Protein AF-A0A934WH21-F1 (afdb_monomer_lite)

Structure (mmCIF, N/CA/C/O backbone):
data_AF-A0A934WH21-F1
#
_entry.id   AF-A0A934WH21-F1
#
loop_
_atom_site.group_PDB
_atom_site.id
_atom_site.type_symbol
_atom_site.label_atom_id
_atom_site.label_alt_id
_atom_site.label_comp_id
_atom_site.label_asym_id
_atom_site.label_entity_id
_atom_site.label_seq_id
_atom_site.pdbx_PDB_ins_code
_atom_site.Cartn_x
_atom_site.Cartn_y
_atom_site.Cartn_z
_atom_site.occupancy
_atom_site.B_iso_or_equiv
_atom_site.auth_seq_id
_atom_site.auth_comp_id
_atom_site.auth_asym_id
_atom_site.auth_atom_id
_atom_site.pdbx_PDB_model_num
ATOM 1 N N . MET A 1 1 ? -3.592 25.227 19.732 1.00 43.31 1 MET A N 1
ATOM 2 C CA . MET A 1 1 ? -3.953 24.138 18.804 1.00 43.31 1 MET A CA 1
ATOM 3 C C . MET A 1 1 ? -4.042 22.869 19.628 1.00 43.31 1 MET A C 1
ATOM 5 O O . MET A 1 1 ? -3.010 22.368 20.048 1.00 43.31 1 MET A O 1
ATOM 9 N N . GLY A 1 2 ? -5.254 22.448 19.990 1.00 44.69 2 GLY A N 1
ATOM 10 C CA . GLY A 1 2 ? -5.442 21.170 20.675 1.00 44.69 2 GLY A CA 1
ATOM 11 C C . GLY A 1 2 ? -5.229 20.059 19.658 1.00 44.69 2 GLY A C 1
ATOM 12 O O . GLY A 1 2 ? -5.888 20.068 18.621 1.00 44.69 2 GLY A O 1
ATOM 13 N N . ALA A 1 3 ? -4.276 19.165 19.907 1.00 57.69 3 ALA A N 1
ATOM 14 C CA . ALA A 1 3 ? -4.146 17.957 19.110 1.00 57.69 3 ALA A CA 1
ATOM 15 C C . ALA A 1 3 ? -5.433 17.142 19.302 1.00 57.69 3 ALA A C 1
ATOM 17 O O . ALA A 1 3 ? -5.752 16.752 20.426 1.00 57.69 3 ALA A O 1
ATOM 18 N N . LEU A 1 4 ? -6.203 16.954 18.228 1.00 56.62 4 LEU A N 1
ATOM 19 C CA . LEU A 1 4 ? -7.302 15.995 18.210 1.00 56.62 4 LEU A CA 1
ATOM 20 C C . LEU A 1 4 ? -6.680 14.623 18.454 1.00 56.62 4 LEU A C 1
ATOM 22 O O . LEU A 1 4 ? -5.908 14.131 17.634 1.00 56.62 4 LEU A O 1
ATOM 26 N N . LYS A 1 5 ? -6.949 14.056 19.628 1.00 60.50 5 LYS A N 1
ATOM 27 C CA . LYS A 1 5 ? -6.536 12.700 19.954 1.00 60.50 5 LYS A CA 1
ATOM 28 C C . LYS A 1 5 ? -7.469 11.777 19.175 1.00 60.50 5 LYS A C 1
ATOM 30 O O . LYS A 1 5 ? -8.632 11.643 19.538 1.00 60.50 5 LYS A O 1
ATOM 35 N N . ILE A 1 6 ? -6.985 11.263 18.051 1.00 66.75 6 ILE A N 1
ATOM 36 C CA . ILE A 1 6 ? -7.670 10.205 17.312 1.00 66.75 6 ILE A CA 1
ATOM 37 C C . ILE A 1 6 ? -7.487 8.940 18.156 1.00 66.75 6 ILE A C 1
ATOM 39 O O . ILE A 1 6 ? -6.349 8.547 18.416 1.00 66.75 6 ILE A O 1
ATOM 43 N N . ASP A 1 7 ? -8.583 8.375 18.662 1.00 76.00 7 ASP A N 1
ATOM 44 C CA . ASP A 1 7 ? -8.557 7.095 19.375 1.00 76.00 7 ASP A CA 1
ATOM 45 C C . ASP A 1 7 ? -8.591 5.981 18.325 1.00 76.00 7 ASP A C 1
ATOM 47 O O . ASP A 1 7 ? -9.645 5.606 17.823 1.00 76.00 7 ASP A O 1
ATOM 51 N N . CYS A 1 8 ? -7.405 5.518 17.944 1.00 84.69 8 CYS A N 1
ATOM 52 C CA . CYS A 1 8 ? -7.221 4.375 17.057 1.00 84.69 8 CYS A CA 1
ATOM 53 C C . CYS A 1 8 ? -7.315 3.062 17.840 1.00 84.69 8 CYS A C 1
ATOM 55 O O . CYS A 1 8 ? -6.845 2.975 18.980 1.00 84.69 8 CYS A O 1
ATOM 57 N N . TYR A 1 9 ? -7.872 2.029 17.209 1.00 87.44 9 TYR A N 1
ATOM 58 C CA . TYR A 1 9 ? -7.840 0.665 17.724 1.00 87.44 9 TYR A CA 1
ATOM 59 C C . TYR A 1 9 ? -6.423 0.088 17.635 1.00 87.44 9 TYR A C 1
ATOM 61 O O . TYR A 1 9 ? -5.936 -0.542 18.578 1.00 87.44 9 TYR A O 1
ATOM 69 N N . CYS A 1 10 ? -5.732 0.319 16.517 1.00 88.00 10 CYS A N 1
ATOM 70 C CA . CYS A 1 10 ? -4.357 -0.114 16.347 1.00 88.00 10 CYS A CA 1
ATOM 71 C C . CYS A 1 10 ? -3.402 0.799 17.121 1.00 88.00 10 CYS A C 1
ATOM 73 O O . CYS A 1 10 ? -3.444 2.027 17.046 1.00 88.00 10 CYS A O 1
ATOM 75 N N . SER A 1 11 ? -2.452 0.180 17.817 1.00 92.19 11 SER A N 1
ATOM 76 C CA . SER A 1 11 ? -1.280 0.890 18.320 1.00 92.19 11 SER A CA 1
ATOM 77 C C . SER A 1 11 ? -0.415 1.418 17.171 1.00 92.19 11 SER A C 1
ATOM 79 O O . SER A 1 11 ? -0.413 0.882 16.062 1.00 92.19 11 SER A O 1
ATOM 81 N N . GLU A 1 12 ? 0.408 2.425 17.459 1.00 91.62 12 GLU A N 1
ATOM 82 C CA . GLU A 1 12 ? 1.348 2.984 16.479 1.00 91.62 12 GLU A CA 1
ATOM 83 C C . GLU A 1 12 ? 2.292 1.916 15.899 1.00 91.62 12 GLU A C 1
ATOM 85 O O . GLU A 1 12 ? 2.587 1.912 14.705 1.00 91.62 12 GLU A O 1
ATOM 90 N N . THR A 1 13 ? 2.729 0.965 16.730 1.00 92.94 13 THR A N 1
ATOM 91 C CA . THR A 1 13 ? 3.562 -0.163 16.297 1.00 92.94 13 THR A CA 1
ATOM 92 C C . THR A 1 13 ? 2.799 -1.099 15.362 1.00 92.94 13 THR A C 1
ATOM 94 O O . THR A 1 13 ? 3.345 -1.495 14.336 1.00 92.94 13 THR A O 1
ATOM 97 N N . GLN A 1 14 ? 1.536 -1.420 15.666 1.00 93.00 14 GLN A N 1
ATOM 98 C CA . GLN A 1 14 ? 0.682 -2.215 14.772 1.00 93.00 14 GLN A CA 1
ATOM 99 C C . GLN A 1 14 ? 0.508 -1.520 13.419 1.00 93.00 14 GLN A C 1
ATOM 101 O O . GLN A 1 14 ? 0.776 -2.127 12.385 1.00 93.00 14 GLN A O 1
ATOM 106 N N . MET A 1 15 ? 0.148 -0.235 13.427 1.00 94.81 15 MET A N 1
ATOM 107 C CA . MET A 1 15 ? -0.021 0.561 12.211 1.00 94.81 15 MET A CA 1
ATOM 108 C C . MET A 1 15 ? 1.271 0.637 11.384 1.00 94.81 15 MET A C 1
ATOM 110 O O . MET A 1 15 ? 1.230 0.548 10.161 1.00 94.81 15 MET A O 1
ATOM 114 N N . THR A 1 16 ? 2.431 0.751 12.037 1.00 94.81 16 THR A N 1
ATOM 115 C CA . THR A 1 16 ? 3.736 0.742 11.355 1.00 94.81 16 THR A CA 1
ATOM 116 C C . THR A 1 16 ? 3.982 -0.588 10.643 1.00 94.81 16 THR A C 1
ATOM 118 O O . THR A 1 16 ? 4.299 -0.587 9.459 1.00 94.81 16 THR A O 1
ATOM 121 N N . ASN A 1 17 ? 3.741 -1.717 11.315 1.00 94.88 17 ASN A N 1
ATOM 122 C CA . ASN A 1 17 ? 3.904 -3.044 10.713 1.00 94.88 17 ASN A CA 1
ATOM 123 C C . ASN A 1 17 ? 2.949 -3.267 9.528 1.00 94.88 17 ASN A C 1
ATOM 125 O O . ASN A 1 17 ? 3.342 -3.847 8.519 1.00 94.88 17 ASN A O 1
ATOM 129 N N . ILE A 1 18 ? 1.702 -2.794 9.637 1.00 95.50 18 ILE A N 1
ATOM 130 C CA . ILE A 1 18 ? 0.718 -2.848 8.545 1.00 95.50 18 ILE A CA 1
ATOM 131 C C . ILE A 1 18 ? 1.246 -2.088 7.328 1.00 95.50 18 ILE A C 1
ATOM 133 O O . ILE A 1 18 ? 1.285 -2.620 6.219 1.00 95.50 18 ILE A O 1
ATOM 137 N N . VAL A 1 19 ? 1.708 -0.859 7.545 1.00 96.00 19 VAL A N 1
ATOM 138 C CA . VAL A 1 19 ? 2.262 -0.014 6.487 1.00 96.00 19 VAL A CA 1
ATOM 139 C C . VAL A 1 19 ? 3.500 -0.643 5.843 1.00 96.00 19 VAL A C 1
ATOM 141 O O . VAL A 1 19 ? 3.617 -0.625 4.619 1.00 96.00 19 VAL A O 1
ATOM 144 N N . GLU A 1 20 ? 4.411 -1.219 6.628 1.00 95.75 20 GLU A N 1
ATOM 145 C CA . GLU A 1 20 ? 5.598 -1.917 6.118 1.00 95.75 20 GLU A CA 1
ATOM 146 C C . GLU A 1 20 ? 5.232 -3.150 5.285 1.00 95.75 20 GLU A C 1
ATOM 148 O O . GLU A 1 20 ? 5.824 -3.372 4.225 1.00 95.75 20 GLU A O 1
ATOM 153 N N . SER A 1 21 ? 4.231 -3.917 5.722 1.00 96.31 21 SER A N 1
ATOM 154 C CA . SER A 1 21 ? 3.728 -5.085 4.995 1.00 96.31 21 SER A CA 1
ATOM 155 C C . SER A 1 21 ? 3.162 -4.691 3.628 1.00 96.31 21 SER A C 1
ATOM 157 O O . SER A 1 21 ? 3.582 -5.223 2.599 1.00 96.31 21 SER A O 1
ATOM 159 N N . ILE A 1 22 ? 2.291 -3.677 3.594 1.00 95.56 22 ILE A N 1
ATOM 160 C CA . ILE A 1 22 ? 1.693 -3.168 2.350 1.00 95.56 22 ILE A CA 1
ATOM 161 C C . ILE A 1 22 ? 2.757 -2.544 1.442 1.00 95.56 22 ILE A C 1
ATOM 163 O O . ILE A 1 22 ? 2.735 -2.738 0.229 1.00 95.56 22 ILE A O 1
ATOM 167 N N . SER A 1 23 ? 3.717 -1.814 2.013 1.00 94.75 23 SER A N 1
ATOM 168 C CA . SER A 1 23 ? 4.828 -1.247 1.241 1.00 94.75 23 SER A CA 1
ATOM 169 C C . SER A 1 23 ? 5.650 -2.357 0.596 1.00 94.75 23 SER A C 1
ATOM 171 O O . SER A 1 23 ? 5.955 -2.290 -0.588 1.00 94.75 23 SER A O 1
ATOM 173 N N . SER A 1 24 ? 5.972 -3.406 1.351 1.00 94.69 24 SER A N 1
ATOM 174 C CA . SER A 1 24 ? 6.704 -4.560 0.828 1.00 94.69 24 SER A CA 1
ATOM 175 C C . SER A 1 24 ? 5.926 -5.252 -0.290 1.00 94.69 24 SER A C 1
ATOM 177 O O . SER A 1 24 ? 6.517 -5.609 -1.304 1.00 94.69 24 SER A O 1
ATOM 179 N N . HIS A 1 25 ? 4.607 -5.397 -0.146 1.00 94.31 25 HIS A N 1
ATOM 180 C CA . HIS A 1 25 ? 3.738 -5.898 -1.213 1.00 94.31 25 HIS A CA 1
ATOM 181 C C . HIS A 1 25 ? 3.835 -5.034 -2.478 1.00 94.31 25 HIS A C 1
ATOM 183 O O . HIS A 1 25 ? 4.092 -5.557 -3.560 1.00 94.31 25 HIS A O 1
ATOM 189 N N . LEU A 1 26 ? 3.737 -3.710 -2.333 1.00 92.50 26 LEU A N 1
ATOM 190 C CA . LEU A 1 26 ? 3.834 -2.754 -3.437 1.00 92.50 26 LEU A CA 1
ATOM 191 C C . LEU A 1 26 ? 5.189 -2.835 -4.164 1.00 92.50 26 LEU A C 1
ATOM 193 O O . LEU A 1 26 ? 5.229 -2.946 -5.384 1.00 92.50 26 LEU A O 1
ATOM 197 N N . TYR A 1 27 ? 6.302 -2.806 -3.423 1.00 90.44 27 TYR A N 1
ATOM 198 C CA . TYR A 1 27 ? 7.656 -2.793 -3.999 1.00 90.44 27 TYR A CA 1
ATOM 199 C C . TYR A 1 27 ? 8.104 -4.145 -4.573 1.00 90.44 27 TYR A C 1
ATOM 201 O O . TYR A 1 27 ? 9.055 -4.177 -5.352 1.00 90.44 27 TYR A O 1
ATOM 209 N N . ASN A 1 28 ? 7.438 -5.244 -4.210 1.00 91.06 28 ASN A N 1
ATOM 210 C CA . ASN A 1 28 ? 7.702 -6.573 -4.768 1.00 91.06 28 ASN A CA 1
ATOM 211 C C . ASN A 1 28 ? 6.757 -6.943 -5.926 1.00 91.06 28 ASN A C 1
ATOM 213 O O . ASN A 1 28 ? 6.919 -8.016 -6.509 1.00 91.06 28 ASN A O 1
ATOM 217 N N . SER A 1 29 ? 5.779 -6.092 -6.243 1.00 88.38 29 SER A N 1
ATOM 218 C CA . SER A 1 29 ? 4.812 -6.319 -7.321 1.00 88.38 29 SER A CA 1
ATOM 219 C C . SER A 1 29 ? 5.274 -5.702 -8.644 1.00 88.38 29 SER A C 1
ATOM 221 O O . SER A 1 29 ? 6.044 -4.739 -8.663 1.00 88.38 29 SER A O 1
ATOM 223 N N . ASP A 1 30 ? 4.782 -6.239 -9.764 1.00 85.25 30 ASP A N 1
ATOM 224 C CA . ASP A 1 30 ? 4.914 -5.588 -11.073 1.00 85.25 30 ASP A CA 1
ATOM 225 C C . ASP A 1 30 ? 3.960 -4.390 -11.130 1.00 85.25 30 ASP A C 1
ATOM 227 O O . ASP A 1 30 ? 2.777 -4.526 -10.830 1.00 85.25 30 ASP A O 1
ATOM 231 N N . ILE A 1 31 ? 4.456 -3.220 -11.536 1.00 82.75 31 ILE A N 1
ATOM 232 C CA . ILE A 1 31 ? 3.664 -1.986 -11.615 1.00 82.75 31 ILE A CA 1
ATOM 233 C C . ILE A 1 31 ? 2.442 -2.114 -12.532 1.00 82.75 31 ILE A C 1
ATOM 235 O O . ILE A 1 31 ? 1.428 -1.454 -12.306 1.00 82.75 31 ILE A O 1
ATOM 239 N N . ASN A 1 32 ? 2.523 -2.970 -13.551 1.00 81.88 32 ASN A N 1
ATOM 240 C CA . ASN A 1 32 ? 1.436 -3.185 -14.501 1.00 81.88 32 ASN A CA 1
ATOM 241 C C . ASN A 1 32 ? 0.350 -4.114 -13.953 1.00 81.88 32 ASN A C 1
ATOM 243 O O . ASN A 1 32 ? -0.759 -4.120 -14.484 1.00 81.88 32 ASN A O 1
ATOM 247 N N . ASP A 1 33 ? 0.655 -4.875 -12.903 1.00 84.44 33 ASP A N 1
ATOM 248 C CA . ASP A 1 33 ? -0.210 -5.922 -12.362 1.00 84.44 33 ASP A CA 1
ATOM 249 C C . ASP A 1 33 ? -0.053 -6.022 -10.836 1.00 84.44 33 ASP A C 1
ATOM 251 O O . ASP A 1 33 ? 0.355 -7.044 -10.279 1.00 84.44 33 ASP A O 1
ATOM 255 N N . ILE A 1 34 ? -0.336 -4.914 -10.144 1.00 89.50 34 ILE A N 1
ATOM 256 C CA . ILE A 1 34 ? -0.367 -4.895 -8.680 1.00 89.50 34 ILE A CA 1
ATOM 257 C C . ILE A 1 34 ? -1.704 -5.462 -8.224 1.00 89.50 34 ILE A C 1
ATOM 259 O O . ILE A 1 34 ? -2.748 -4.833 -8.394 1.00 89.50 34 ILE A O 1
ATOM 263 N N . SER A 1 35 ? -1.664 -6.639 -7.605 1.00 91.94 35 SER A N 1
ATOM 264 C CA . SER A 1 35 ? -2.843 -7.227 -6.982 1.00 91.94 35 SER A CA 1
ATOM 265 C C . SER A 1 35 ? -3.257 -6.453 -5.730 1.00 91.94 35 SER A C 1
ATOM 267 O O . SER A 1 35 ? -2.409 -5.926 -5.001 1.00 91.94 35 SER A O 1
ATOM 269 N N . ASP A 1 36 ? -4.554 -6.474 -5.428 1.00 94.88 36 ASP A N 1
ATOM 270 C CA . ASP A 1 36 ? -5.081 -6.000 -4.149 1.00 94.88 36 ASP A CA 1
ATOM 271 C C . ASP A 1 36 ? -4.377 -6.704 -2.970 1.00 94.88 36 ASP A C 1
ATOM 273 O O . ASP A 1 36 ? -3.954 -7.862 -3.065 1.00 94.88 36 ASP A O 1
ATOM 277 N N . TYR A 1 37 ? -4.233 -5.985 -1.860 1.00 95.88 37 TYR A N 1
ATOM 278 C CA . TYR A 1 37 ? -3.690 -6.502 -0.609 1.00 95.88 37 TYR A CA 1
ATOM 279 C C . TYR A 1 37 ? -4.839 -6.843 0.337 1.00 95.88 37 TYR A C 1
ATOM 281 O O . TYR A 1 37 ? -5.657 -5.983 0.650 1.00 95.88 37 TYR A O 1
ATOM 2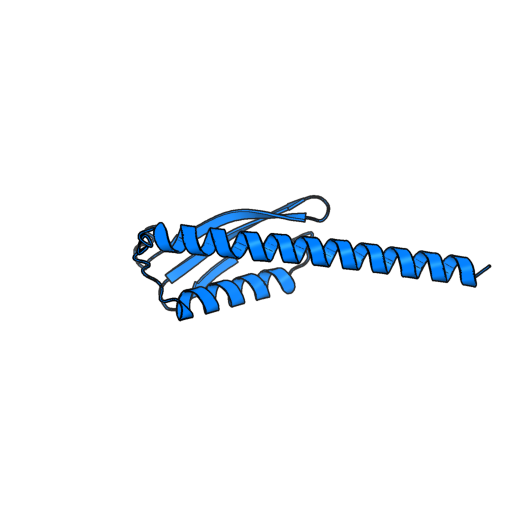89 N N . ASP A 1 38 ? -4.889 -8.080 0.812 1.00 95.75 38 ASP A N 1
ATOM 290 C CA . ASP A 1 38 ? -5.884 -8.541 1.779 1.00 95.75 38 ASP A CA 1
ATOM 291 C C . ASP A 1 38 ? -5.217 -9.524 2.739 1.00 95.75 38 ASP A C 1
ATOM 293 O O . ASP A 1 38 ? -4.866 -10.642 2.353 1.00 95.75 38 ASP A O 1
ATOM 297 N N . ASP A 1 39 ? -4.988 -9.086 3.976 1.00 95.25 39 ASP A N 1
ATOM 298 C CA . ASP A 1 39 ? -4.273 -9.886 4.967 1.00 95.25 39 ASP A CA 1
ATOM 299 C C . ASP A 1 39 ? -4.771 -9.637 6.395 1.00 95.25 39 ASP A C 1
ATOM 301 O O . ASP A 1 39 ? -5.315 -8.581 6.729 1.00 95.25 39 ASP A O 1
ATOM 305 N N . LEU A 1 40 ? -4.560 -10.626 7.263 1.00 93.25 40 LEU A N 1
ATOM 306 C CA . LEU A 1 40 ? -4.854 -10.548 8.687 1.00 93.25 40 LEU A CA 1
ATOM 307 C C . LEU A 1 40 ? -3.568 -10.244 9.458 1.00 93.25 40 LEU A C 1
ATOM 309 O O . LEU A 1 40 ? -2.742 -11.124 9.708 1.00 93.25 40 LEU A O 1
ATOM 313 N N . LEU A 1 41 ? -3.429 -9.004 9.916 1.00 90.00 41 LEU A N 1
ATOM 314 C CA . LEU A 1 41 ? -2.258 -8.542 10.647 1.00 90.00 41 LEU A CA 1
ATOM 315 C C . LEU A 1 41 ? -2.618 -8.213 12.090 1.00 90.00 41 LEU A C 1
ATOM 317 O O . LEU A 1 41 ? -3.369 -7.290 12.377 1.00 90.00 41 LEU A O 1
ATOM 321 N N . GLN A 1 42 ? -2.024 -8.954 13.027 1.00 84.88 42 GLN A N 1
ATOM 322 C CA . GLN A 1 42 ? -2.066 -8.636 14.463 1.00 84.88 42 GLN A CA 1
ATOM 323 C C . GLN A 1 42 ? -3.494 -8.455 15.019 1.00 84.88 42 GLN A C 1
ATOM 325 O O . GLN A 1 42 ? -3.708 -7.656 15.929 1.00 84.88 42 GLN A O 1
ATOM 330 N N . GLY A 1 43 ? -4.448 -9.229 14.487 1.00 86.62 43 GLY A N 1
ATOM 331 C CA . GLY A 1 43 ? -5.841 -9.262 14.945 1.00 86.62 43 GLY A CA 1
ATOM 332 C C . GLY A 1 43 ? -6.790 -8.290 14.241 1.00 86.62 43 GLY A C 1
ATOM 333 O O . 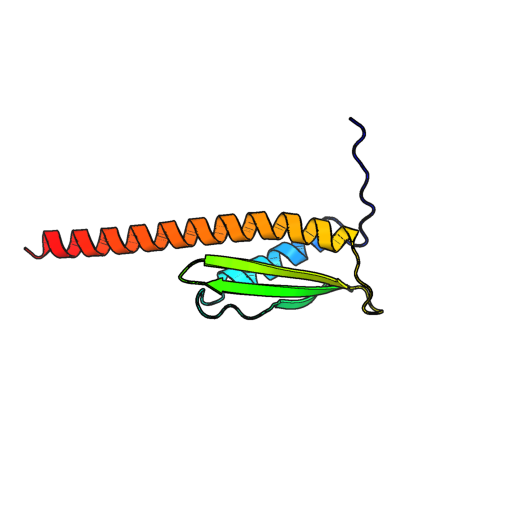GLY A 1 43 ? -7.949 -8.228 14.637 1.00 86.62 43 GLY A O 1
ATOM 334 N N . VAL A 1 44 ? -6.323 -7.563 13.222 1.00 92.94 44 VAL A N 1
ATOM 335 C CA . VAL A 1 44 ? -7.166 -6.765 12.318 1.00 92.94 44 VAL A CA 1
ATOM 336 C C . VAL A 1 44 ? -6.975 -7.236 10.883 1.00 92.94 44 VAL A C 1
ATOM 338 O O . VAL A 1 44 ? -5.876 -7.647 10.499 1.00 92.94 44 VAL A O 1
ATOM 341 N N . ARG A 1 45 ? -8.041 -7.207 10.085 1.00 95.31 45 ARG A N 1
ATOM 342 C CA . ARG A 1 45 ? -7.952 -7.495 8.652 1.00 95.31 45 ARG A CA 1
ATOM 343 C C . ARG A 1 45 ? -7.728 -6.191 7.906 1.00 95.31 45 ARG A C 1
ATOM 345 O O . ARG A 1 45 ? -8.390 -5.199 8.188 1.00 95.31 45 ARG A O 1
ATOM 352 N N . VAL A 1 46 ? -6.796 -6.182 6.968 1.00 96.38 46 VAL A N 1
ATOM 353 C CA . VAL A 1 46 ? -6.450 -4.992 6.198 1.00 96.38 46 VAL A CA 1
ATOM 354 C C . VAL A 1 46 ? -6.675 -5.289 4.731 1.00 96.38 46 VAL A C 1
ATOM 356 O O . VAL A 1 46 ? -6.037 -6.183 4.183 1.00 96.38 46 VAL A O 1
ATOM 359 N N . CYS A 1 47 ? -7.575 -4.526 4.118 1.00 96.88 47 CYS A N 1
ATOM 360 C CA . CYS A 1 47 ? -7.919 -4.627 2.708 1.00 96.88 47 CYS A CA 1
ATOM 361 C C . CYS A 1 47 ? -7.491 -3.336 2.007 1.00 96.88 47 CYS A C 1
ATOM 363 O O . CYS A 1 47 ? -7.870 -2.240 2.421 1.00 96.88 47 CYS A O 1
ATOM 365 N N . VAL A 1 48 ? -6.692 -3.4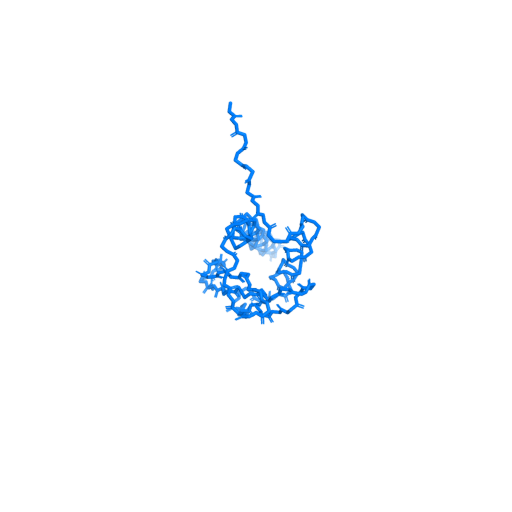44 0.952 1.00 96.75 48 VAL A N 1
ATOM 366 C CA . VAL A 1 48 ? -6.229 -2.309 0.157 1.00 96.75 48 VAL A CA 1
ATOM 367 C C . VAL A 1 48 ? -6.372 -2.653 -1.311 1.00 96.75 48 VAL A C 1
ATOM 369 O O . VAL A 1 48 ? -5.774 -3.617 -1.782 1.00 96.75 48 VAL A O 1
ATOM 372 N N . SER A 1 49 ? -7.136 -1.839 -2.034 1.00 96.00 49 SER A N 1
ATOM 373 C CA . SER A 1 49 ? -7.261 -1.970 -3.478 1.00 96.00 49 SER A CA 1
ATOM 374 C C . SER A 1 49 ? -6.402 -0.943 -4.196 1.00 96.00 49 SER A C 1
ATOM 376 O O . SER A 1 49 ? -6.416 0.254 -3.867 1.00 96.00 49 SER A O 1
ATOM 378 N N . PHE A 1 50 ? -5.664 -1.422 -5.192 1.00 94.75 50 PHE A N 1
ATOM 379 C CA . PHE A 1 50 ? -4.796 -0.606 -6.028 1.00 94.75 50 PHE A CA 1
ATOM 380 C C . PHE A 1 50 ? -5.362 -0.491 -7.441 1.00 94.75 50 PHE A C 1
ATOM 382 O O . PHE A 1 50 ? -6.046 -1.375 -7.946 1.00 94.75 50 PHE A O 1
ATOM 389 N N . GLU A 1 51 ? -5.061 0.624 -8.094 1.00 93.12 51 GLU A N 1
ATOM 390 C CA . GLU A 1 51 ? -5.326 0.821 -9.515 1.00 93.12 51 GLU A CA 1
ATOM 391 C C . GLU A 1 51 ? -4.030 1.255 -10.197 1.00 93.12 51 GLU A C 1
ATOM 393 O O . GLU A 1 51 ? -3.451 2.281 -9.835 1.00 93.12 51 GLU A O 1
ATOM 398 N N . SER A 1 52 ? -3.558 0.472 -11.166 1.00 89.94 52 SER A N 1
ATOM 399 C CA . SER A 1 52 ? -2.416 0.821 -12.009 1.00 89.94 52 SER A CA 1
ATOM 400 C C . SER A 1 52 ? -2.898 1.402 -13.339 1.00 89.94 52 SER A C 1
ATOM 402 O O . SER A 1 52 ? -3.779 0.858 -14.008 1.00 89.94 52 SER A O 1
ATOM 404 N N . TYR A 1 53 ? -2.325 2.535 -13.741 1.00 85.25 53 TYR A N 1
ATOM 405 C CA . TYR A 1 53 ? -2.594 3.141 -15.042 1.00 85.25 53 TYR A CA 1
ATOM 406 C C . TYR A 1 53 ? -1.337 3.770 -15.637 1.00 85.25 53 TYR A C 1
ATOM 408 O O . TYR A 1 53 ? -0.703 4.615 -15.002 1.00 85.25 53 TYR A O 1
ATOM 416 N N . LEU A 1 54 ? -1.039 3.391 -16.885 1.00 81.69 54 LEU A N 1
ATOM 417 C CA . LEU A 1 54 ? 0.134 3.761 -17.687 1.00 81.69 54 LEU A CA 1
ATOM 418 C C . LEU A 1 54 ? 1.479 3.420 -17.040 1.00 81.69 54 LEU A C 1
ATOM 420 O O . LEU A 1 54 ? 2.145 2.560 -17.579 1.00 81.69 54 LEU A O 1
ATOM 424 N N . ASP A 1 55 ? 1.841 4.056 -15.926 1.00 82.69 55 ASP A N 1
ATOM 425 C CA . ASP A 1 55 ? 3.057 3.806 -15.125 1.00 82.69 55 ASP A CA 1
ATOM 426 C C . ASP A 1 55 ? 2.895 4.355 -13.689 1.00 82.69 55 ASP A C 1
ATOM 428 O O . ASP A 1 55 ? 3.858 4.704 -13.002 1.00 82.69 55 ASP A O 1
ATOM 432 N N . THR A 1 56 ? 1.654 4.544 -13.242 1.00 88.88 56 THR A N 1
ATOM 433 C CA . THR A 1 56 ? 1.347 5.104 -11.925 1.00 88.88 56 THR A CA 1
ATOM 434 C C . THR A 1 56 ? 0.375 4.220 -11.185 1.00 88.88 56 THR A C 1
ATOM 436 O O . THR A 1 56 ? -0.594 3.731 -11.764 1.00 88.88 56 THR A O 1
ATOM 439 N N . VAL A 1 57 ? 0.621 4.067 -9.891 1.00 93.00 57 VAL A N 1
ATOM 440 C CA . VAL A 1 57 ? -0.249 3.342 -8.975 1.00 93.00 57 VAL A CA 1
ATOM 441 C C . VAL A 1 57 ? -1.068 4.338 -8.174 1.00 93.00 57 VAL A C 1
ATOM 443 O O . VAL A 1 57 ? -0.552 5.352 -7.693 1.00 93.00 57 VAL A O 1
ATOM 446 N N . HIS A 1 58 ? -2.343 4.036 -7.999 1.00 93.44 58 HIS A N 1
ATOM 447 C CA . HIS A 1 58 ? -3.273 4.793 -7.185 1.00 93.44 58 HIS A CA 1
ATOM 448 C C . HIS A 1 58 ? -3.884 3.907 -6.105 1.00 93.44 58 HIS A C 1
ATOM 450 O O . HIS A 1 58 ? -4.131 2.720 -6.302 1.00 93.44 58 HIS A O 1
ATOM 456 N N . LEU A 1 59 ? -4.141 4.518 -4.950 1.00 95.06 59 LEU A N 1
ATOM 457 C CA . LEU A 1 59 ? -4.947 3.911 -3.901 1.00 95.06 59 LEU A CA 1
ATOM 458 C C . LEU A 1 59 ? -6.418 4.077 -4.275 1.00 95.06 59 LEU A C 1
ATOM 460 O O . LEU A 1 59 ? -6.908 5.210 -4.286 1.00 95.06 59 LEU A O 1
ATOM 464 N N . LYS A 1 60 ? -7.105 2.975 -4.566 1.00 94.38 60 LYS A N 1
ATOM 465 C CA . LYS A 1 60 ? -8.535 2.987 -4.879 1.00 94.38 60 LYS A CA 1
ATOM 466 C C . LYS A 1 60 ? -9.369 2.942 -3.606 1.00 94.38 60 LYS A C 1
ATOM 468 O O . LYS A 1 60 ? -10.233 3.791 -3.404 1.00 94.38 60 LYS A O 1
ATOM 473 N N . GLU A 1 61 ? -9.070 1.980 -2.742 1.00 94.69 61 GLU A N 1
ATOM 474 C CA . GLU A 1 61 ? -9.789 1.743 -1.494 1.00 94.69 61 GLU A CA 1
ATOM 475 C C . GLU A 1 61 ? -8.827 1.224 -0.427 1.00 94.69 61 GLU A C 1
ATOM 477 O O . GLU A 1 61 ? -7.803 0.614 -0.736 1.00 94.69 61 GLU A O 1
ATOM 482 N N . CYS A 1 62 ? -9.125 1.521 0.831 1.00 96.44 62 CYS A N 1
ATOM 483 C CA . CYS A 1 62 ? -8.337 1.099 1.975 1.00 96.44 62 CYS A CA 1
ATOM 484 C C . CYS A 1 62 ? -9.282 0.957 3.158 1.00 96.44 62 CYS A C 1
ATOM 486 O O . CYS A 1 62 ? -9.970 1.920 3.487 1.00 96.44 62 CYS A O 1
ATOM 488 N N . GLU A 1 63 ? -9.274 -0.202 3.803 1.00 97.00 63 GLU A N 1
ATOM 489 C CA . GLU A 1 63 ? -10.115 -0.505 4.955 1.00 97.00 63 GLU A CA 1
ATOM 490 C C . GLU A 1 63 ? -9.329 -1.329 5.977 1.00 97.00 63 GLU A C 1
ATOM 492 O O . GLU A 1 63 ? -8.640 -2.295 5.640 1.00 97.00 63 GLU A O 1
ATOM 497 N N . VAL A 1 64 ? -9.436 -0.932 7.243 1.00 96.31 64 VAL A N 1
ATOM 498 C CA . VAL A 1 64 ? -9.001 -1.729 8.392 1.00 96.31 64 VAL A CA 1
ATOM 499 C C . VAL A 1 64 ? -10.259 -2.234 9.080 1.00 96.31 64 VAL A C 1
ATOM 501 O O . VAL A 1 64 ? -11.106 -1.434 9.471 1.00 96.31 64 VAL A O 1
ATOM 504 N N . LEU A 1 65 ? -10.379 -3.549 9.213 1.00 95.75 65 LEU A N 1
ATOM 505 C CA . LEU A 1 65 ? -11.541 -4.222 9.775 1.00 95.75 65 LEU A CA 1
ATOM 506 C C . LEU A 1 65 ? -11.180 -4.900 11.094 1.00 95.75 65 LEU A C 1
ATOM 508 O O . LEU A 1 65 ? -10.083 -5.453 11.250 1.00 95.75 65 LEU A O 1
ATOM 512 N N . ASP A 1 66 ? -12.122 -4.897 12.028 1.00 92.88 66 ASP A N 1
ATOM 513 C CA . ASP A 1 66 ? -12.028 -5.703 13.237 1.00 92.88 66 ASP A CA 1
ATOM 514 C C . ASP A 1 66 ? -12.424 -7.176 12.990 1.00 92.88 66 ASP A C 1
ATOM 516 O O . ASP A 1 66 ? -12.602 -7.631 11.856 1.00 92.88 66 ASP A O 1
ATOM 520 N N . ASN A 1 67 ? -12.532 -7.959 14.066 1.00 87.81 67 ASN A N 1
ATOM 521 C CA . ASN A 1 67 ? -12.880 -9.381 13.981 1.00 87.81 67 ASN A CA 1
ATOM 522 C C . ASN A 1 67 ? -14.335 -9.636 13.557 1.00 87.81 67 ASN A C 1
ATOM 524 O O . ASN A 1 67 ? -14.646 -10.737 13.098 1.00 87.81 67 ASN A O 1
ATOM 528 N N . ASP A 1 68 ? -15.204 -8.639 13.713 1.00 91.81 68 ASP A N 1
ATOM 529 C CA . ASP A 1 68 ? -16.613 -8.687 13.334 1.00 91.81 68 ASP A CA 1
ATOM 530 C C . ASP A 1 68 ? -16.841 -8.112 11.924 1.00 91.81 68 ASP A C 1
ATOM 532 O O . ASP A 1 68 ? -17.980 -8.044 11.460 1.00 91.81 68 ASP A O 1
ATOM 536 N N . TRP A 1 69 ? -15.754 -7.810 11.198 1.00 90.31 69 TRP A N 1
ATOM 537 C CA . TRP A 1 69 ? -15.743 -7.221 9.856 1.00 90.31 69 TRP A CA 1
ATOM 538 C C . TRP A 1 69 ? -16.295 -5.793 9.812 1.00 90.31 69 TRP A C 1
ATOM 540 O O . TRP A 1 69 ? -16.710 -5.320 8.752 1.00 90.31 69 TRP A O 1
ATOM 550 N N . GLU A 1 70 ? -16.284 -5.093 10.946 1.00 93.62 70 GLU A N 1
ATOM 551 C CA . GLU A 1 70 ? -16.650 -3.685 11.007 1.00 93.62 70 GLU A CA 1
ATOM 552 C C . GLU A 1 70 ? -15.444 -2.799 10.684 1.00 93.62 70 GLU A C 1
ATOM 554 O O . GLU A 1 70 ? -14.316 -3.050 11.117 1.00 93.62 70 GLU A O 1
ATOM 559 N N . VAL A 1 71 ? -15.688 -1.741 9.905 1.00 94.75 71 VAL A N 1
ATOM 560 C CA . VAL A 1 71 ? -14.652 -0.783 9.510 1.00 94.75 71 VAL A CA 1
ATOM 561 C C . VAL A 1 71 ? -14.240 0.068 10.707 1.00 94.75 71 VAL A C 1
ATOM 563 O O . VAL A 1 71 ? -15.034 0.828 11.265 1.00 94.75 71 VAL A O 1
ATOM 566 N N . LEU A 1 72 ? -12.955 0.008 11.036 1.00 94.19 72 LEU A N 1
ATOM 567 C CA . LEU A 1 72 ? -12.295 0.886 11.991 1.00 94.19 72 LEU A CA 1
ATOM 568 C C . LEU A 1 72 ? -11.943 2.196 11.275 1.00 94.19 72 LEU A C 1
ATOM 570 O O . LEU A 1 72 ? -10.886 2.319 10.650 1.00 94.19 72 LEU A O 1
ATOM 574 N N . TYR A 1 73 ? -12.861 3.166 11.295 1.00 94.38 73 TYR A N 1
ATOM 575 C CA . TYR A 1 73 ? -12.762 4.398 10.500 1.00 94.38 73 TYR A CA 1
ATOM 576 C C . TYR A 1 73 ? -11.521 5.235 10.826 1.00 94.38 73 TYR A C 1
ATOM 578 O O . TYR A 1 73 ? -10.877 5.767 9.920 1.00 94.38 73 TYR A O 1
ATOM 586 N N . GLU A 1 74 ? -11.168 5.350 12.103 1.00 93.50 74 GLU A N 1
ATOM 587 C CA . GLU A 1 74 ? -10.005 6.097 12.572 1.00 93.50 74 GLU A CA 1
ATOM 588 C C . GLU A 1 74 ? -8.703 5.477 12.053 1.00 93.50 74 GLU A C 1
ATOM 590 O O . GLU A 1 74 ? -7.881 6.169 11.446 1.00 93.50 74 GLU A O 1
ATOM 595 N N . ASP A 1 75 ? -8.537 4.166 12.231 1.00 94.50 75 ASP A N 1
ATOM 596 C CA . ASP A 1 75 ? -7.386 3.407 11.736 1.00 94.50 75 ASP A CA 1
ATOM 597 C C . ASP A 1 75 ? -7.309 3.436 10.210 1.00 94.50 75 ASP A C 1
ATOM 599 O O . ASP A 1 75 ? -6.241 3.669 9.643 1.00 94.50 75 ASP A O 1
ATOM 603 N N . THR A 1 76 ? -8.453 3.299 9.542 1.00 95.75 76 THR A N 1
ATOM 604 C CA . THR A 1 76 ? -8.579 3.396 8.086 1.00 95.75 76 THR A CA 1
ATOM 605 C C . THR A 1 76 ? -8.134 4.764 7.573 1.00 95.75 76 THR A C 1
ATOM 607 O O . THR A 1 76 ? -7.385 4.853 6.595 1.00 95.75 76 THR A O 1
ATOM 610 N N . ALA A 1 77 ? -8.533 5.849 8.240 1.00 94.50 77 ALA A N 1
ATOM 611 C CA . ALA A 1 77 ? -8.120 7.200 7.877 1.00 94.50 77 ALA A CA 1
ATOM 612 C C . ALA A 1 77 ? -6.606 7.401 8.060 1.00 94.50 77 ALA A C 1
ATOM 614 O O . ALA A 1 77 ? -5.945 7.981 7.189 1.00 94.50 77 ALA A O 1
ATOM 615 N N . VAL A 1 78 ? -6.043 6.891 9.162 1.00 94.25 78 VAL A N 1
ATOM 616 C CA . VAL A 1 78 ? -4.598 6.939 9.426 1.00 94.25 78 VAL A CA 1
ATOM 617 C C . VAL A 1 78 ? -3.829 6.142 8.374 1.00 94.25 78 VAL A C 1
ATOM 619 O O . VAL A 1 78 ? -2.882 6.675 7.786 1.00 94.25 78 VAL A O 1
ATOM 622 N N . LEU A 1 79 ? -4.2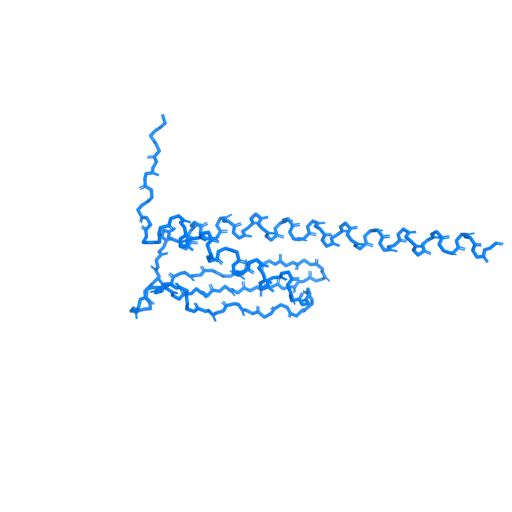48 4.909 8.091 1.00 95.56 79 LEU A N 1
ATOM 623 C CA . LEU A 1 79 ? -3.617 4.047 7.097 1.00 95.56 79 LEU A CA 1
ATOM 624 C C . LEU A 1 79 ? -3.672 4.683 5.705 1.00 95.56 79 LEU A C 1
ATOM 626 O O . LEU A 1 79 ? -2.637 4.845 5.062 1.00 95.56 79 LEU A O 1
ATOM 630 N N . THR A 1 80 ? -4.846 5.160 5.286 1.00 96.50 80 THR A N 1
ATOM 631 C CA . THR A 1 80 ? -5.041 5.865 4.010 1.00 96.50 80 THR A CA 1
ATOM 632 C C . THR A 1 80 ? -4.088 7.051 3.871 1.00 96.50 80 THR A C 1
ATOM 634 O O . THR A 1 80 ? -3.478 7.251 2.818 1.00 96.50 80 THR A O 1
ATOM 637 N N . SER A 1 81 ? -3.933 7.855 4.928 1.00 95.00 81 SER A N 1
ATOM 638 C CA . SER A 1 81 ? -3.026 9.004 4.907 1.00 95.00 81 SER A CA 1
ATOM 639 C C . SER A 1 81 ? -1.564 8.586 4.737 1.00 95.00 81 SER A C 1
ATOM 641 O O . SER A 1 81 ? -0.823 9.267 4.028 1.00 95.00 81 SER A O 1
ATOM 643 N N . ARG A 1 82 ? -1.138 7.488 5.374 1.00 95.25 82 ARG A N 1
ATOM 644 C CA . ARG A 1 82 ? 0.238 6.973 5.276 1.00 95.25 82 ARG A CA 1
ATOM 645 C C . ARG A 1 82 ? 0.506 6.354 3.906 1.00 95.25 82 ARG A C 1
ATOM 647 O O . ARG A 1 82 ? 1.508 6.686 3.276 1.00 95.25 82 ARG A O 1
ATOM 654 N N . LEU A 1 83 ? -0.417 5.534 3.404 1.00 95.69 83 LEU A N 1
ATOM 655 C CA . LEU A 1 83 ? -0.290 4.882 2.099 1.00 95.69 83 LEU A CA 1
ATOM 656 C C . LEU A 1 83 ? -0.229 5.885 0.949 1.00 95.69 83 LEU A C 1
ATOM 658 O O . LEU A 1 83 ? 0.556 5.699 0.026 1.00 95.69 83 LEU A O 1
ATOM 662 N N . LYS A 1 84 ? -0.975 6.994 1.019 1.00 95.50 84 LYS A N 1
ATOM 663 C CA . LYS A 1 84 ? -0.881 8.066 0.014 1.00 95.50 84 LYS A CA 1
ATOM 664 C C . LYS A 1 84 ? 0.534 8.626 -0.125 1.00 95.50 84 LYS A C 1
ATOM 666 O O . LYS A 1 84 ? 0.961 8.911 -1.240 1.00 95.50 84 LYS A O 1
ATOM 671 N N . LEU A 1 85 ? 1.263 8.789 0.981 1.00 95.44 85 LEU A N 1
ATOM 672 C CA . LEU A 1 85 ? 2.651 9.258 0.938 1.00 95.44 85 LEU A CA 1
ATOM 673 C C . LEU A 1 85 ? 3.559 8.213 0.286 1.00 95.44 85 LEU A C 1
ATOM 675 O O . LEU A 1 85 ? 4.323 8.546 -0.614 1.00 95.44 85 LEU A O 1
ATOM 679 N N . ILE A 1 86 ? 3.404 6.950 0.677 1.00 94.75 86 ILE A N 1
ATOM 680 C CA . ILE A 1 86 ? 4.211 5.838 0.163 1.00 94.75 86 ILE A CA 1
ATOM 681 C C . ILE A 1 86 ? 3.990 5.622 -1.330 1.00 94.75 86 ILE A C 1
ATOM 683 O O . ILE A 1 86 ? 4.954 5.462 -2.066 1.00 94.75 86 ILE A O 1
ATOM 687 N N . ILE A 1 87 ? 2.742 5.668 -1.794 1.00 94.25 87 ILE A N 1
ATOM 688 C CA . ILE A 1 87 ? 2.406 5.518 -3.213 1.00 94.25 87 ILE A CA 1
ATOM 689 C C . ILE A 1 87 ? 2.964 6.689 -4.028 1.00 94.25 87 ILE A C 1
ATOM 691 O O . ILE A 1 87 ? 3.492 6.487 -5.120 1.00 94.25 87 ILE A O 1
ATOM 695 N N . ASN A 1 88 ? 2.908 7.914 -3.498 1.00 94.69 88 ASN A N 1
ATOM 696 C CA . ASN A 1 88 ? 3.522 9.066 -4.158 1.00 94.69 88 ASN A CA 1
ATOM 697 C C . ASN A 1 88 ? 5.044 8.914 -4.275 1.00 94.69 88 ASN A C 1
ATOM 699 O O . ASN A 1 88 ? 5.609 9.223 -5.325 1.00 94.69 88 ASN A O 1
ATOM 703 N N . ASP A 1 89 ? 5.701 8.431 -3.220 1.00 93.56 89 ASP A N 1
ATOM 704 C CA . ASP A 1 89 ? 7.136 8.155 -3.242 1.00 93.56 89 ASP A CA 1
ATOM 705 C C . ASP A 1 89 ? 7.472 7.009 -4.207 1.00 93.56 89 ASP A C 1
ATOM 707 O O . ASP A 1 89 ? 8.382 7.158 -5.018 1.00 93.56 89 ASP A O 1
ATOM 711 N N . PHE A 1 90 ? 6.695 5.922 -4.200 1.00 92.56 90 PHE A N 1
ATOM 712 C CA . PHE A 1 90 ? 6.828 4.801 -5.135 1.00 92.56 90 PHE A CA 1
ATOM 713 C C . PHE A 1 90 ? 6.745 5.275 -6.591 1.00 92.56 90 PHE A C 1
ATOM 715 O O . PHE A 1 90 ? 7.667 5.045 -7.369 1.00 92.56 90 PHE A O 1
ATOM 722 N N . ASN A 1 91 ? 5.696 6.020 -6.948 1.00 92.88 91 ASN A N 1
ATOM 723 C CA . ASN A 1 91 ? 5.523 6.557 -8.300 1.00 92.88 91 ASN A CA 1
ATOM 724 C C . ASN A 1 91 ? 6.672 7.499 -8.701 1.00 92.88 91 ASN A C 1
ATOM 726 O O . ASN A 1 91 ? 7.101 7.503 -9.856 1.00 92.88 91 ASN A O 1
ATOM 730 N N . ARG A 1 92 ? 7.196 8.299 -7.757 1.00 92.56 92 ARG A N 1
ATOM 731 C CA . ARG A 1 92 ? 8.373 9.144 -8.008 1.00 92.56 92 ARG A CA 1
ATOM 732 C C . ARG A 1 92 ? 9.595 8.287 -8.336 1.00 92.56 92 ARG A C 1
ATOM 734 O O . ARG A 1 92 ? 10.245 8.553 -9.345 1.00 92.56 92 ARG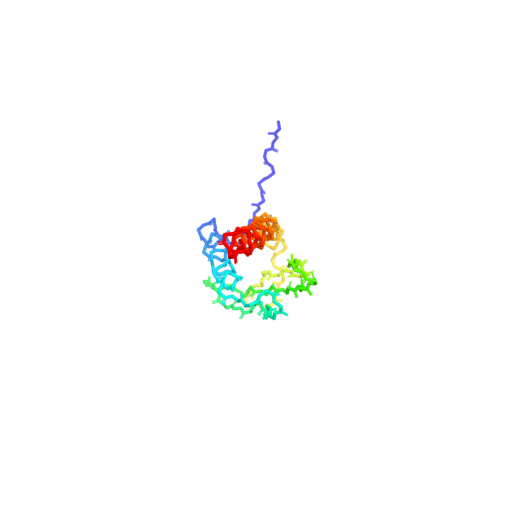 A O 1
ATOM 741 N N . TYR A 1 93 ? 9.878 7.264 -7.530 1.00 89.19 93 TYR A N 1
ATOM 742 C CA . TYR A 1 93 ? 11.015 6.370 -7.755 1.00 89.19 93 TYR A CA 1
ATOM 743 C C . TYR A 1 93 ? 10.921 5.633 -9.090 1.00 89.19 93 TYR A C 1
ATOM 745 O O . TYR A 1 93 ? 11.912 5.559 -9.810 1.00 89.19 93 TYR A O 1
ATOM 753 N N . GLN A 1 94 ? 9.733 5.159 -9.465 1.00 86.25 94 GLN A N 1
ATOM 754 C CA . GLN A 1 94 ? 9.530 4.481 -10.747 1.00 86.25 94 GLN A CA 1
ATOM 755 C C . GLN A 1 94 ? 9.792 5.410 -11.934 1.00 86.25 94 GLN A C 1
ATOM 757 O O . GLN A 1 94 ? 10.502 5.055 -12.876 1.00 86.25 94 GLN A O 1
ATOM 762 N N . LYS A 1 95 ? 9.308 6.652 -11.854 1.00 87.88 95 LYS A N 1
ATOM 763 C CA . LYS A 1 95 ? 9.587 7.665 -12.874 1.00 87.88 95 LYS A CA 1
ATOM 764 C C . LYS A 1 95 ? 11.081 7.986 -12.982 1.00 87.88 95 LYS A C 1
ATOM 766 O O . LYS A 1 95 ? 11.591 8.166 -14.086 1.00 87.88 95 LYS A O 1
ATOM 771 N N . GLU A 1 96 ? 11.780 8.087 -11.855 1.00 89.38 96 GLU A N 1
ATOM 772 C CA . GLU A 1 96 ? 13.230 8.311 -11.829 1.00 89.38 96 GLU A CA 1
ATOM 773 C C . GLU A 1 96 ? 13.995 7.136 -12.449 1.00 89.38 96 GLU A C 1
ATOM 775 O O . GLU A 1 96 ? 14.884 7.368 -13.268 1.00 89.38 96 GLU A O 1
ATOM 780 N N . ALA A 1 97 ? 13.608 5.896 -12.138 1.00 85.12 97 ALA A N 1
ATOM 781 C CA . ALA A 1 97 ? 14.204 4.694 -12.716 1.00 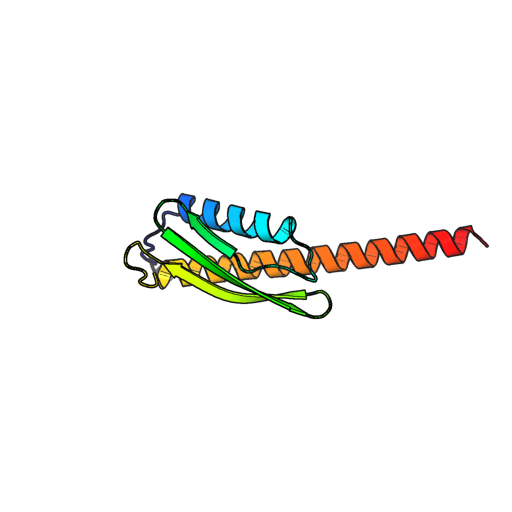85.12 97 ALA A CA 1
ATOM 782 C C . ALA A 1 97 ? 14.019 4.633 -14.243 1.00 85.12 97 ALA A C 1
ATOM 784 O O . ALA A 1 97 ? 14.993 4.434 -14.968 1.00 85.12 97 ALA A O 1
ATOM 785 N N . CYS A 1 98 ? 12.809 4.909 -14.744 1.00 84.06 98 CYS A N 1
ATOM 786 C CA . CYS A 1 98 ? 12.532 4.951 -16.186 1.00 84.06 98 CYS A CA 1
ATOM 787 C C . CYS A 1 98 ? 13.367 6.021 -16.909 1.00 84.06 98 CYS A C 1
ATOM 789 O O . CYS A 1 98 ? 13.870 5.800 -18.013 1.00 84.06 98 CYS A O 1
ATOM 791 N N . ASN A 1 99 ? 13.544 7.194 -16.289 1.00 86.00 99 ASN A N 1
ATOM 792 C CA . ASN A 1 99 ? 14.385 8.248 -16.856 1.00 86.00 99 ASN A CA 1
ATOM 793 C C . ASN A 1 99 ? 15.853 7.809 -16.939 1.00 86.00 99 ASN A C 1
ATOM 795 O O . ASN A 1 99 ? 16.477 7.995 -17.982 1.00 86.00 99 ASN A O 1
ATOM 799 N N . GLN A 1 100 ? 16.380 7.197 -15.873 1.00 87.00 100 GLN A N 1
ATOM 800 C CA . GLN A 1 100 ? 17.754 6.686 -15.843 1.00 87.00 100 GLN A CA 1
ATOM 801 C C . GLN A 1 100 ? 17.980 5.609 -16.909 1.00 87.00 100 GLN A C 1
ATOM 803 O O . GLN A 1 100 ? 18.993 5.633 -17.604 1.00 87.00 100 GLN A O 1
ATOM 808 N N . GLU A 1 101 ? 17.023 4.700 -17.101 1.00 85.12 101 GLU A N 1
ATOM 809 C CA . GLU A 1 101 ? 17.094 3.695 -18.164 1.00 85.12 101 GLU A CA 1
ATOM 810 C C . GLU A 1 101 ? 17.141 4.346 -19.555 1.00 85.12 101 GLU A C 1
ATOM 812 O O . GLU A 1 101 ? 17.985 3.997 -20.386 1.00 85.12 101 GLU A O 1
ATOM 817 N N . SER A 1 102 ? 16.295 5.352 -19.803 1.00 86.19 102 SER A N 1
ATOM 818 C CA . SER A 1 102 ? 16.314 6.084 -21.072 1.00 86.19 102 SER A CA 1
ATOM 819 C C . SER A 1 102 ? 17.637 6.814 -21.317 1.00 86.19 102 SER A C 1
ATOM 821 O O . SER A 1 102 ? 18.056 6.906 -22.474 1.00 86.19 102 SER A O 1
ATOM 823 N N . GLU A 1 103 ? 18.269 7.362 -20.280 1.00 90.25 103 GLU A N 1
ATOM 824 C CA . GLU A 1 103 ? 19.581 8.012 -20.380 1.00 90.25 103 GLU A CA 1
ATOM 825 C C . GLU A 1 103 ? 20.674 6.999 -20.736 1.00 90.25 103 GLU A C 1
ATOM 827 O O . GLU A 1 103 ? 21.414 7.221 -21.692 1.00 90.25 103 GLU A O 1
ATOM 832 N N . ILE A 1 104 ? 20.696 5.835 -20.079 1.00 88.62 104 ILE A N 1
ATOM 833 C CA . ILE A 1 104 ? 21.644 4.751 -20.385 1.00 88.62 104 ILE A CA 1
ATOM 834 C C . ILE A 1 104 ? 21.521 4.302 -21.849 1.00 88.62 104 ILE A C 1
ATOM 836 O O . ILE A 1 104 ? 22.530 4.105 -22.529 1.00 88.62 104 ILE A O 1
ATOM 840 N N . LEU A 1 105 ? 20.294 4.149 -22.358 1.00 87.50 105 LEU A N 1
ATOM 841 C CA . LEU A 1 105 ? 20.062 3.756 -23.751 1.00 87.50 105 LEU A CA 1
ATOM 842 C C . LEU A 1 105 ? 20.555 4.814 -24.750 1.00 87.50 105 LEU A C 1
ATOM 844 O O . LEU A 1 105 ? 21.092 4.460 -25.803 1.00 87.50 105 LEU A O 1
ATOM 848 N N . LYS A 1 106 ? 20.393 6.104 -24.432 1.00 89.44 106 LYS A N 1
ATOM 849 C CA . LYS A 1 106 ? 20.911 7.203 -25.263 1.00 89.44 106 LYS A CA 1
ATOM 850 C C . LYS A 1 106 ? 22.432 7.197 -25.296 1.00 89.44 106 LYS A C 1
ATOM 852 O O . LYS A 1 106 ? 22.994 7.230 -26.389 1.00 89.44 106 LYS A O 1
ATOM 857 N N . ASP A 1 107 ? 23.075 7.071 -24.138 1.00 86.38 107 ASP A N 1
ATOM 858 C CA . ASP A 1 107 ? 24.532 7.002 -24.040 1.00 86.38 107 ASP A CA 1
ATOM 859 C C . ASP A 1 107 ? 25.074 5.844 -24.888 1.00 86.38 107 ASP A C 1
ATOM 861 O O . ASP A 1 107 ? 25.963 6.035 -25.717 1.00 86.38 107 ASP A O 1
ATOM 865 N N . GLN A 1 108 ? 24.496 4.643 -24.766 1.00 86.06 108 GLN A N 1
ATOM 866 C CA . GLN A 1 108 ? 24.910 3.486 -25.572 1.00 86.06 108 GLN A CA 1
ATOM 867 C C . GLN A 1 108 ? 24.805 3.744 -27.079 1.00 86.06 108 GLN A C 1
ATOM 869 O O . GLN A 1 108 ? 25.682 3.326 -27.836 1.00 86.06 108 GLN A O 1
ATOM 874 N N . TYR A 1 109 ? 23.753 4.434 -27.521 1.00 82.06 109 TYR A N 1
ATOM 875 C CA . TYR A 1 109 ? 23.570 4.775 -28.928 1.00 82.06 109 TYR A CA 1
ATOM 876 C C . TYR A 1 109 ? 24.581 5.823 -29.416 1.00 82.06 109 TYR A C 1
ATOM 878 O O . TYR A 1 109 ? 25.056 5.734 -30.549 1.00 82.06 109 TYR A O 1
ATOM 886 N N . GLU A 1 110 ? 24.936 6.797 -28.575 1.00 77.88 110 GLU A N 1
ATOM 887 C CA . GLU A 1 110 ? 25.942 7.817 -28.890 1.00 77.88 110 GLU A CA 1
ATOM 888 C C . GLU A 1 110 ? 27.366 7.244 -28.949 1.00 77.88 110 GLU A C 1
ATOM 890 O O . GLU A 1 110 ? 28.115 7.601 -29.854 1.00 77.88 110 GLU A O 1
ATOM 895 N N . TYR A 1 111 ? 27.728 6.313 -28.057 1.00 72.56 111 TYR A N 1
ATOM 896 C CA . TYR A 1 111 ? 29.043 5.650 -28.068 1.00 72.56 111 TYR A CA 1
ATOM 897 C C . TYR A 1 111 ? 29.193 4.564 -29.147 1.00 72.56 111 TYR A C 1
ATOM 899 O O . TYR A 1 111 ? 30.316 4.192 -29.488 1.00 72.56 111 TYR A O 1
ATOM 907 N N . ALA A 1 112 ? 28.091 4.031 -29.682 1.00 66.81 112 ALA A N 1
ATOM 908 C CA . ALA A 1 112 ? 28.108 3.045 -30.766 1.00 66.81 112 ALA A CA 1
ATOM 909 C C . ALA A 1 112 ? 28.307 3.664 -32.167 1.00 66.81 112 ALA A C 1
ATOM 911 O O . ALA A 1 112 ? 28.295 2.932 -33.163 1.00 66.81 112 ALA A O 1
ATOM 912 N N . ARG A 1 113 ? 28.464 4.990 -32.256 1.00 53.66 113 ARG A N 1
ATOM 913 C CA . ARG A 1 113 ? 28.568 5.761 -33.499 1.00 53.66 113 ARG A CA 1
ATOM 914 C C . ARG A 1 113 ? 29.954 6.371 -33.683 1.00 53.66 113 ARG A C 1
ATOM 916 O O . ARG A 1 113 ? 30.372 6.454 -34.861 1.00 53.66 113 ARG A O 1
#

Secondary structure (DSSP, 8-state):
--------SS-HHHHHHHHHHHHHHHHHS-TTS-PPEEEEETTEEEEEEEEEETTEEEEEEEEEE-TTS-B-HHHHHHHHHHHHHHHHHHHHHHHHHHHHHHHHHHHHHHHT-

Sequence (113 aa):
MGALKIDCYCSETQMTNIVESISSHLYNSDINDISDYDDLLQGVRVCVSFESYLDTVHLKECEVLDNDWEVLYEDTAVLTSRLKLIINDFNRYQKEACNQESEILKDQYEYAR

pLDDT: mean 88.74, std 10.41, range [43.31, 97.0]

Foldseek 3Di:
DDPPPLDAPDDPVQLVVVLVVVLVLVVPDDLVDRQWDWDQGPQKTWTWDWDHDPRAIDTPAIFIAHPVRDTRVSSRVVSVVSVVVSRVVVSVVSVVVVVVVVVVVVVVVVVVD

Radius of gyration: 18.27 Å; chains: 1; bounding box: 46×35×54 Å